Protein AF-A0A212F3S3-F1 (afdb_monomer_lite)

Structure (mmCIF, N/CA/C/O backbone):
data_AF-A0A212F3S3-F1
#
_entry.id   AF-A0A212F3S3-F1
#
loop_
_atom_site.group_PDB
_atom_site.id
_atom_site.type_symbol
_atom_site.label_atom_id
_atom_site.label_alt_id
_atom_site.label_comp_id
_atom_site.label_asym_id
_atom_site.label_entity_id
_atom_site.label_seq_id
_atom_site.pdbx_PDB_ins_code
_atom_site.Cartn_x
_atom_site.Cartn_y
_atom_site.Cartn_z
_atom_site.occupancy
_atom_site.B_iso_or_equiv
_atom_site.auth_seq_id
_atom_site.auth_comp_id
_atom_site.auth_asym_id
_atom_site.auth_atom_id
_atom_site.pdbx_PDB_model_num
ATOM 1 N N . GLY A 1 1 ? 7.597 -8.735 -29.054 1.00 65.06 1 GLY A N 1
ATOM 2 C CA . GLY A 1 1 ? 8.285 -9.912 -29.620 1.00 65.06 1 GLY A CA 1
ATOM 3 C C . GLY A 1 1 ? 7.732 -11.135 -28.931 1.00 65.06 1 GLY A C 1
ATOM 4 O O . GLY A 1 1 ? 7.622 -11.094 -27.718 1.00 65.06 1 GLY A O 1
ATOM 5 N N . TRP A 1 2 ? 7.330 -12.152 -29.689 1.00 73.81 2 TRP A N 1
ATOM 6 C CA . TRP A 1 2 ? 6.434 -13.236 -29.251 1.00 73.81 2 TRP A CA 1
ATOM 7 C C . TRP A 1 2 ? 7.039 -14.224 -28.222 1.00 73.81 2 TRP A C 1
ATOM 9 O O . TRP A 1 2 ? 6.313 -15.010 -27.635 1.00 73.81 2 TRP A O 1
ATOM 19 N N . PHE A 1 3 ? 8.336 -14.117 -27.907 1.00 80.94 3 PHE A N 1
ATOM 20 C CA . PHE A 1 3 ? 9.012 -14.924 -26.879 1.00 80.94 3 PHE A CA 1
ATOM 21 C C . PHE A 1 3 ? 9.936 -14.060 -26.008 1.00 80.94 3 PHE A C 1
ATOM 23 O O . PHE A 1 3 ? 11.158 -14.167 -26.089 1.00 80.94 3 PHE A O 1
ATOM 30 N N . ARG A 1 4 ? 9.377 -13.132 -25.224 1.00 85.38 4 ARG A N 1
ATOM 31 C CA . ARG A 1 4 ? 10.151 -12.367 -24.231 1.00 85.38 4 ARG A CA 1
ATOM 32 C C . ARG A 1 4 ? 9.731 -12.778 -22.828 1.00 85.38 4 ARG A C 1
ATOM 34 O O . ARG A 1 4 ? 8.542 -12.910 -22.572 1.00 85.38 4 ARG A O 1
ATOM 41 N N . SER A 1 5 ? 10.716 -12.984 -21.960 1.00 88.62 5 SER A N 1
ATOM 42 C CA . SER A 1 5 ? 10.497 -13.135 -20.525 1.00 88.62 5 SER A CA 1
ATOM 43 C C . SER A 1 5 ? 9.994 -11.824 -19.928 1.00 88.62 5 SER A C 1
ATOM 45 O O . SER A 1 5 ? 10.355 -10.748 -20.414 1.00 88.62 5 SER A O 1
ATOM 47 N N . ASP A 1 6 ? 9.217 -11.921 -18.855 1.00 91.69 6 ASP A N 1
ATOM 48 C CA . ASP A 1 6 ? 8.777 -10.753 -18.100 1.00 91.69 6 ASP A CA 1
ATOM 49 C C . ASP A 1 6 ? 9.975 -10.027 -17.476 1.00 91.69 6 ASP A C 1
ATOM 51 O O . ASP A 1 6 ? 10.933 -10.650 -17.006 1.00 91.69 6 ASP A O 1
ATOM 55 N N . THR A 1 7 ? 9.910 -8.695 -17.463 1.00 90.88 7 THR A N 1
ATOM 56 C CA . THR A 1 7 ? 10.931 -7.833 -16.859 1.00 90.88 7 THR A CA 1
ATOM 57 C C . THR A 1 7 ? 10.334 -7.113 -15.658 1.00 90.88 7 THR A C 1
ATOM 59 O O . THR A 1 7 ? 9.265 -6.510 -15.757 1.00 90.88 7 THR A O 1
ATOM 62 N N . LEU A 1 8 ? 11.040 -7.133 -14.527 1.00 92.12 8 LEU A N 1
ATOM 63 C CA . LEU A 1 8 ? 10.658 -6.359 -13.349 1.00 92.12 8 LEU A CA 1
ATOM 64 C C . LEU A 1 8 ? 10.813 -4.859 -13.637 1.00 92.12 8 LEU A C 1
ATOM 66 O O . LEU A 1 8 ? 11.920 -4.389 -13.880 1.00 92.12 8 LEU A O 1
ATOM 70 N N . VAL A 1 9 ? 9.708 -4.114 -13.579 1.00 92.31 9 VAL A N 1
ATOM 71 C CA . VAL A 1 9 ? 9.698 -2.650 -13.771 1.00 92.31 9 VAL A CA 1
ATOM 72 C C . VAL A 1 9 ? 10.155 -1.913 -12.506 1.00 92.31 9 VAL A C 1
ATOM 74 O O . VAL A 1 9 ? 10.780 -0.862 -12.582 1.00 92.31 9 VAL A O 1
ATOM 77 N N . GLY A 1 10 ? 9.861 -2.471 -11.333 1.00 93.88 10 GLY A N 1
ATOM 78 C CA . GLY A 1 10 ? 10.234 -1.920 -10.035 1.00 93.88 10 GLY A CA 1
ATOM 79 C C . GLY A 1 10 ? 9.475 -2.612 -8.909 1.00 93.88 10 GLY A C 1
ATOM 80 O O . GLY A 1 10 ? 8.601 -3.446 -9.148 1.00 93.88 10 GLY A O 1
ATOM 81 N N . SER A 1 11 ? 9.808 -2.269 -7.672 1.00 95.38 11 SER A N 1
ATOM 82 C CA . SER A 1 11 ? 9.144 -2.765 -6.472 1.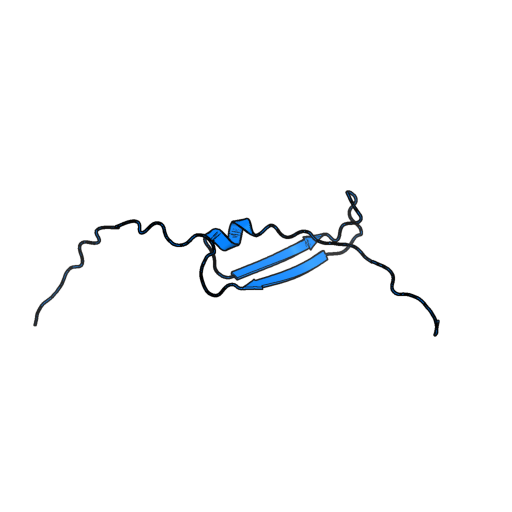00 95.38 11 SER A CA 1
ATOM 83 C C . SER A 1 11 ? 8.731 -1.617 -5.558 1.00 95.38 11 SER A C 1
ATOM 85 O O . SER A 1 11 ? 9.284 -0.519 -5.600 1.00 95.38 11 SER A O 1
ATOM 87 N N . VAL A 1 12 ? 7.726 -1.876 -4.727 1.00 95.88 12 VAL A N 1
ATOM 88 C CA . VAL A 1 12 ? 7.244 -0.958 -3.697 1.00 95.88 12 VAL A CA 1
ATOM 89 C C . VAL A 1 12 ? 7.224 -1.706 -2.375 1.00 95.88 12 VAL A C 1
ATOM 91 O O . VAL A 1 12 ? 6.801 -2.859 -2.316 1.00 95.88 12 VAL A O 1
ATOM 94 N N . SER A 1 13 ? 7.667 -1.043 -1.309 1.00 94.25 13 SER A N 1
ATOM 95 C CA . SER A 1 13 ? 7.567 -1.559 0.053 1.00 94.25 13 SER A CA 1
ATOM 96 C C . SER A 1 13 ? 6.603 -0.691 0.851 1.00 94.25 13 SER A C 1
ATOM 98 O O . SER A 1 13 ? 6.850 0.500 1.042 1.00 94.25 13 SER A O 1
ATOM 100 N N . VAL A 1 14 ? 5.501 -1.289 1.302 1.00 94.75 14 VAL A N 1
ATOM 101 C CA . VAL A 1 14 ? 4.463 -0.608 2.083 1.00 94.75 14 VAL A CA 1
ATOM 102 C C . VAL A 1 14 ? 4.602 -1.004 3.547 1.00 94.75 14 VAL A C 1
ATOM 104 O O . VAL A 1 14 ? 4.565 -2.186 3.889 1.00 94.75 14 VAL A O 1
ATOM 107 N N . LYS A 1 15 ? 4.763 -0.015 4.432 1.00 93.56 15 LYS A N 1
ATOM 108 C CA . LYS A 1 15 ? 4.803 -0.256 5.880 1.00 93.56 15 LYS A CA 1
ATOM 109 C C . LYS A 1 15 ? 3.394 -0.542 6.388 1.00 93.56 15 LYS A C 1
ATOM 111 O O . LYS A 1 15 ? 2.486 0.245 6.152 1.00 93.56 15 LYS A O 1
ATOM 116 N N . LEU A 1 16 ? 3.237 -1.632 7.137 1.00 92.00 16 LEU A N 1
ATOM 117 C CA . LEU A 1 16 ? 1.949 -2.039 7.708 1.00 92.00 16 LEU A CA 1
ATOM 118 C C . LEU A 1 16 ? 1.633 -1.373 9.054 1.00 92.00 16 LEU A C 1
ATOM 120 O O . LEU A 1 16 ? 0.502 -1.478 9.506 1.00 92.00 16 LEU A O 1
ATOM 124 N N . ALA A 1 17 ? 2.587 -0.652 9.658 1.00 90.88 17 ALA A N 1
ATOM 125 C CA . ALA A 1 17 ? 2.402 0.049 10.934 1.00 90.88 17 ALA A CA 1
ATOM 126 C C . ALA A 1 17 ? 1.130 0.926 10.999 1.00 90.88 17 ALA A C 1
ATOM 128 O O . ALA A 1 17 ? 0.454 0.898 12.019 1.00 90.88 17 ALA A O 1
ATOM 129 N N . PRO A 1 18 ? 0.699 1.644 9.939 1.00 90.25 18 PRO A N 1
ATOM 130 C CA . PRO A 1 18 ? -0.557 2.397 9.997 1.00 90.25 18 PRO A CA 1
ATOM 131 C C . PRO A 1 18 ? -1.799 1.521 10.234 1.00 90.25 18 PRO A C 1
ATOM 133 O O . PRO A 1 18 ? -2.765 1.977 10.838 1.00 90.25 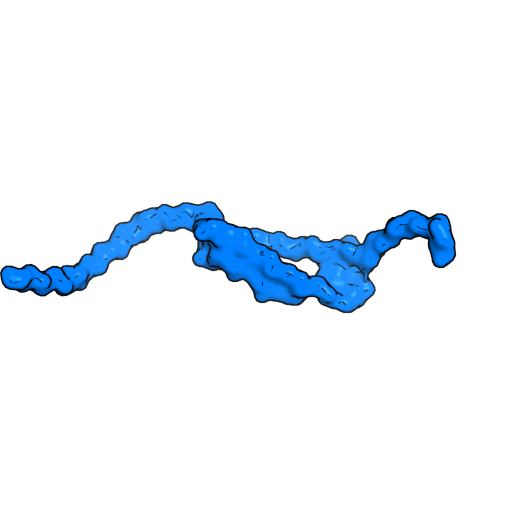18 PRO A O 1
ATOM 136 N N . LEU A 1 19 ? -1.784 0.252 9.808 1.00 90.50 19 LEU A N 1
ATOM 137 C CA . LEU A 1 19 ? -2.906 -0.675 10.004 1.00 90.50 19 LEU A CA 1
ATOM 138 C C . LEU A 1 19 ? -3.085 -1.109 11.467 1.00 90.50 19 LEU A C 1
ATOM 140 O O . LEU A 1 19 ? -4.029 -1.827 11.796 1.00 90.50 19 LEU A O 1
ATOM 144 N N . GLU A 1 20 ? -2.188 -0.686 12.354 1.00 88.50 20 GLU A N 1
ATOM 145 C CA . GLU A 1 20 ? -2.332 -0.856 13.794 1.00 88.50 20 GLU A CA 1
ATOM 146 C C . GLU A 1 20 ? -3.502 -0.050 14.362 1.00 88.50 20 GLU A C 1
ATOM 148 O O . GLU A 1 20 ? -4.160 -0.528 15.279 1.00 88.50 20 GLU A O 1
ATOM 153 N N . SER A 1 21 ? -3.791 1.132 13.806 1.00 84.62 21 SER A N 1
ATOM 154 C CA . SER A 1 21 ? -4.857 2.026 14.282 1.00 84.62 21 SER A CA 1
ATOM 155 C C . SER A 1 21 ? -6.006 2.192 13.286 1.00 84.62 21 SER A C 1
ATOM 157 O O . SER A 1 21 ? -7.143 2.427 13.700 1.00 84.62 21 SER A O 1
ATOM 159 N N . VAL A 1 22 ? -5.746 2.043 11.982 1.00 87.06 22 VAL A N 1
ATOM 160 C CA . VAL A 1 22 ? -6.762 2.179 10.927 1.00 87.06 22 VAL A CA 1
ATOM 161 C C . VAL A 1 22 ? -6.997 0.870 10.176 1.00 87.06 22 VAL A C 1
ATOM 163 O O . VAL A 1 22 ? -6.122 0.024 10.049 1.00 87.06 22 VAL A O 1
ATOM 166 N N . THR A 1 23 ? -8.199 0.689 9.631 1.00 89.38 23 THR A N 1
ATOM 167 C CA . THR A 1 23 ? -8.585 -0.549 8.924 1.00 89.38 23 THR A CA 1
ATOM 168 C C . THR A 1 23 ? -8.333 -0.503 7.422 1.00 89.38 23 THR A C 1
ATOM 170 O O . THR A 1 23 ? -8.417 -1.525 6.739 1.00 89.38 23 THR A O 1
ATOM 173 N N . THR A 1 24 ? -8.057 0.681 6.878 1.00 92.25 24 THR A N 1
ATOM 174 C CA . THR A 1 24 ? -7.819 0.891 5.451 1.00 92.25 24 THR A CA 1
ATOM 175 C C . THR A 1 24 ? -6.643 1.836 5.270 1.00 92.25 24 THR A C 1
ATOM 177 O O . THR A 1 24 ? -6.627 2.917 5.851 1.00 92.25 24 THR A O 1
ATOM 180 N N . LEU A 1 25 ? -5.694 1.437 4.430 1.00 93.81 25 LEU A N 1
ATOM 181 C CA . LEU A 1 25 ? -4.591 2.268 3.966 1.00 93.81 25 LEU A CA 1
ATOM 182 C C . LEU A 1 25 ? -4.687 2.376 2.443 1.00 93.81 25 LEU A C 1
ATOM 184 O O . LEU A 1 25 ? -4.829 1.362 1.761 1.00 93.81 25 LEU A O 1
ATOM 188 N N . HIS A 1 26 ? -4.673 3.597 1.919 1.00 96.38 26 HIS A N 1
ATOM 189 C CA . HIS A 1 26 ? -4.756 3.867 0.489 1.00 96.38 26 HIS A CA 1
ATOM 190 C C . HIS A 1 26 ? -3.811 5.007 0.141 1.00 96.38 26 HIS A C 1
ATOM 192 O O . HIS A 1 26 ? -4.021 6.121 0.614 1.00 96.38 26 HIS A O 1
ATOM 198 N N . ASP A 1 27 ? -2.764 4.709 -0.621 1.00 94.94 27 ASP A N 1
ATOM 199 C CA . ASP A 1 27 ? -1.718 5.682 -0.925 1.00 94.94 27 ASP A CA 1
ATOM 200 C C . ASP A 1 27 ? -0.964 5.312 -2.212 1.00 94.94 27 ASP A C 1
ATOM 202 O O . ASP A 1 27 ? -1.044 4.175 -2.690 1.00 94.94 27 ASP A O 1
ATOM 206 N N . SER A 1 28 ? -0.225 6.272 -2.763 1.00 95.81 28 SER A N 1
ATOM 207 C CA . SER A 1 28 ? 0.598 6.121 -3.960 1.00 95.81 28 SER A CA 1
ATOM 208 C C . SER A 1 28 ? 2.081 6.154 -3.608 1.00 95.81 28 SER A C 1
ATOM 210 O O . SER A 1 28 ? 2.599 7.147 -3.100 1.00 95.81 28 SER A O 1
ATOM 212 N N . TYR A 1 29 ? 2.795 5.088 -3.961 1.00 95.06 29 TYR A N 1
ATOM 213 C CA . TYR A 1 29 ? 4.211 4.921 -3.648 1.00 95.06 29 TYR A CA 1
ATOM 214 C C . TYR A 1 29 ? 5.081 5.002 -4.904 1.00 95.06 29 TYR A C 1
ATOM 216 O O . TYR A 1 29 ? 4.699 4.462 -5.943 1.00 95.06 29 TYR A O 1
ATOM 224 N N . PRO A 1 30 ? 6.270 5.624 -4.842 1.00 94.88 30 PRO A N 1
ATOM 225 C CA . PRO A 1 30 ? 7.198 5.622 -5.965 1.00 94.88 30 PRO A CA 1
ATOM 226 C C . PRO A 1 30 ? 7.726 4.207 -6.226 1.00 94.88 30 PRO A C 1
ATOM 228 O O . PRO A 1 30 ? 8.085 3.490 -5.289 1.00 94.88 30 PRO A O 1
ATOM 231 N N . LEU A 1 31 ? 7.804 3.815 -7.500 1.00 96.25 31 LEU A N 1
ATOM 232 C CA . LEU A 1 31 ? 8.457 2.566 -7.894 1.00 96.25 31 LEU A CA 1
ATOM 233 C C . LEU A 1 31 ? 9.963 2.663 -7.640 1.00 96.25 31 LEU A C 1
ATOM 235 O O . LEU A 1 31 ? 10.601 3.660 -7.987 1.00 96.25 31 LEU A O 1
ATOM 239 N N . MET A 1 32 ? 10.535 1.609 -7.063 1.00 96.06 32 MET A N 1
ATOM 240 C CA . MET A 1 32 ? 11.945 1.545 -6.691 1.00 96.06 32 MET A CA 1
ATOM 241 C C . MET A 1 32 ? 12.660 0.400 -7.412 1.00 96.06 32 MET A C 1
ATOM 243 O O . MET A 1 32 ? 12.127 -0.694 -7.572 1.00 96.06 32 MET A O 1
ATOM 247 N N . GLU A 1 33 ? 13.912 0.630 -7.785 1.00 93.31 33 GLU A N 1
ATOM 248 C CA . GLU A 1 33 ? 14.869 -0.375 -8.236 1.00 93.31 33 GLU A CA 1
ATOM 249 C C . GLU A 1 33 ? 16.006 -0.443 -7.202 1.00 93.31 33 GLU A C 1
ATOM 251 O O . GLU A 1 33 ? 16.977 0.328 -7.209 1.00 93.31 33 GLU A O 1
ATOM 256 N N . GLY A 1 34 ? 15.833 -1.320 -6.211 1.00 89.44 34 GLY A N 1
ATOM 257 C CA . GLY A 1 34 ? 16.702 -1.370 -5.037 1.00 89.44 34 GLY A CA 1
ATOM 258 C C . GLY A 1 34 ? 16.596 -0.086 -4.209 1.00 89.44 34 GLY A C 1
ATOM 259 O O . GLY A 1 34 ? 15.611 0.126 -3.510 1.00 89.44 34 GLY A O 1
ATOM 260 N N . ARG A 1 35 ? 17.626 0.770 -4.265 1.00 90.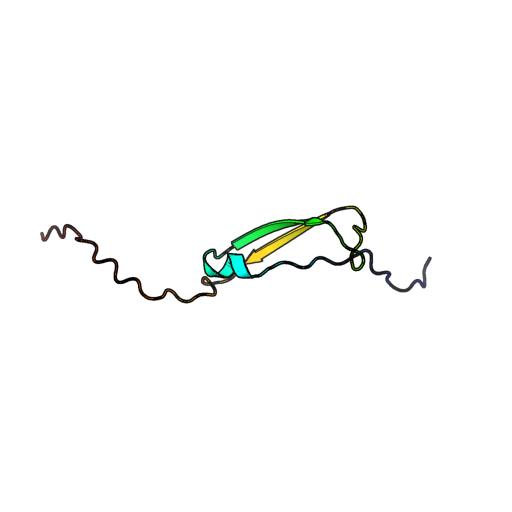19 35 ARG A N 1
ATOM 261 C CA . ARG A 1 35 ? 17.656 2.071 -3.561 1.00 90.19 35 ARG A CA 1
ATOM 262 C C . ARG A 1 35 ? 17.353 3.268 -4.466 1.00 90.19 35 ARG A C 1
ATOM 264 O O . ARG A 1 35 ? 17.254 4.382 -3.960 1.00 90.19 35 ARG A O 1
ATOM 271 N N . ARG A 1 36 ? 17.252 3.069 -5.783 1.00 92.69 36 ARG A N 1
ATOM 272 C CA . ARG A 1 36 ? 17.020 4.147 -6.756 1.00 92.69 36 ARG A CA 1
ATOM 273 C C . ARG A 1 36 ? 15.541 4.198 -7.151 1.00 92.69 36 ARG A C 1
ATOM 275 O O . ARG A 1 36 ? 14.929 3.139 -7.233 1.00 92.69 36 ARG A O 1
ATOM 282 N N . PRO A 1 37 ? 14.957 5.380 -7.401 1.00 92.31 37 PRO A N 1
ATOM 283 C CA . PRO A 1 37 ? 13.620 5.463 -7.979 1.00 92.31 37 PRO A CA 1
ATOM 284 C C . PRO A 1 37 ? 13.649 4.962 -9.432 1.00 92.31 37 PRO A C 1
ATOM 286 O O . PRO A 1 37 ? 14.493 5.397 -10.213 1.00 92.31 37 PRO A O 1
ATOM 289 N N . ALA A 1 38 ? 12.729 4.063 -9.788 1.00 92.75 38 ALA A N 1
ATOM 290 C CA . ALA A 1 38 ? 12.573 3.515 -11.142 1.00 92.75 38 ALA A CA 1
ATOM 291 C C . ALA A 1 38 ? 11.720 4.419 -12.057 1.00 92.75 38 ALA A C 1
ATOM 293 O O . ALA A 1 38 ? 11.675 4.228 -13.269 1.00 92.75 38 ALA A O 1
ATOM 294 N N . GLY A 1 39 ? 11.068 5.431 -11.473 1.00 91.69 39 GLY A N 1
ATOM 295 C CA . GLY A 1 39 ? 10.135 6.316 -12.166 1.00 91.69 39 GLY A CA 1
ATOM 296 C C . GLY A 1 39 ? 8.708 5.765 -12.170 1.00 91.69 39 GLY A C 1
ATOM 297 O O . GLY A 1 39 ? 8.482 4.559 -12.196 1.00 91.69 39 GLY A O 1
ATOM 298 N N . GLY A 1 40 ? 7.731 6.672 -12.118 1.00 94.12 40 GLY A N 1
ATOM 299 C CA . GLY A 1 40 ? 6.322 6.321 -11.930 1.00 94.12 40 GLY A CA 1
ATOM 300 C C . GLY A 1 40 ? 5.960 5.998 -10.476 1.00 94.12 40 GLY A C 1
ATOM 301 O O . GLY A 1 40 ? 6.807 6.001 -9.575 1.00 94.12 40 GLY A O 1
ATOM 302 N N . SER A 1 41 ? 4.675 5.743 -10.246 1.00 95.00 41 SER A N 1
ATOM 303 C CA . SER A 1 41 ? 4.131 5.399 -8.935 1.00 95.00 41 SER A CA 1
ATOM 304 C C . SER A 1 41 ? 3.100 4.277 -9.029 1.00 95.00 41 SER A C 1
ATOM 306 O O . SER A 1 41 ? 2.517 4.033 -10.086 1.00 95.00 41 SER A O 1
ATOM 308 N N . LEU A 1 42 ? 2.900 3.584 -7.913 1.00 95.88 42 LEU A N 1
ATOM 309 C CA . LEU A 1 42 ? 1.912 2.531 -7.749 1.00 95.88 42 LEU A CA 1
ATOM 310 C C . LEU A 1 42 ? 0.950 2.923 -6.626 1.00 95.88 42 LEU A C 1
ATOM 312 O O . LEU A 1 42 ? 1.363 3.073 -5.475 1.00 95.88 42 LEU A O 1
ATOM 316 N N . GLU A 1 43 ? -0.326 3.063 -6.969 1.00 97.06 43 GLU A N 1
ATOM 317 C CA . GLU A 1 43 ? -1.408 3.247 -6.004 1.00 97.06 43 GLU A CA 1
ATOM 318 C C . GLU A 1 43 ? -1.799 1.893 -5.404 1.00 97.06 43 GLU A C 1
ATOM 320 O O . GLU A 1 43 ? -2.053 0.922 -6.122 1.00 97.06 43 GLU A O 1
ATOM 325 N N . VAL A 1 44 ? -1.808 1.810 -4.075 1.00 96.38 44 VAL A N 1
ATOM 326 C CA . VAL A 1 44 ? -2.051 0.568 -3.338 1.00 96.38 44 VAL A CA 1
ATOM 327 C C . VAL A 1 44 ? -3.124 0.796 -2.285 1.00 96.38 44 VAL A C 1
ATOM 329 O O . VAL A 1 44 ? -3.014 1.693 -1.451 1.00 96.38 44 VAL A O 1
ATOM 332 N N . LYS A 1 45 ? -4.141 -0.076 -2.282 1.00 96.31 45 LYS A N 1
ATOM 333 C CA . LYS A 1 45 ? -5.191 -0.123 -1.259 1.00 96.31 45 LYS A CA 1
ATOM 334 C C . LYS A 1 45 ? -5.103 -1.406 -0.442 1.00 96.31 45 LYS A C 1
ATOM 336 O O . LYS A 1 45 ? -5.343 -2.495 -0.957 1.00 96.31 45 LYS A O 1
ATOM 341 N N . LEU A 1 46 ? -4.831 -1.268 0.849 1.00 94.44 46 LEU A N 1
ATOM 342 C CA . LEU A 1 46 ? -4.784 -2.352 1.825 1.00 94.44 46 LEU A CA 1
ATOM 343 C C . LEU A 1 46 ? -5.961 -2.228 2.790 1.00 94.44 46 LEU A C 1
ATOM 345 O O . LEU A 1 46 ? -6.288 -1.136 3.254 1.00 94.44 46 LEU A O 1
ATOM 349 N N . ARG A 1 47 ? -6.619 -3.353 3.081 1.00 94.50 47 ARG A N 1
ATOM 350 C CA . ARG A 1 47 ? -7.784 -3.411 3.971 1.00 94.50 47 ARG A CA 1
ATOM 351 C C . ARG A 1 47 ? -7.663 -4.595 4.915 1.00 94.50 47 ARG A C 1
ATOM 353 O O . ARG A 1 47 ? -7.403 -5.711 4.472 1.00 94.50 47 ARG A O 1
ATOM 360 N N . VAL A 1 48 ? -7.916 -4.347 6.192 1.00 91.75 48 VAL A N 1
ATOM 361 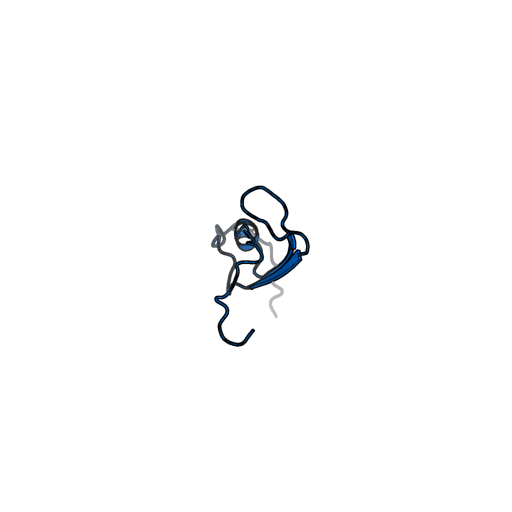C CA . VAL A 1 48 ? -7.965 -5.360 7.253 1.00 91.75 48 VAL A CA 1
ATOM 362 C C . VAL A 1 48 ? -9.323 -5.306 7.949 1.00 91.75 48 VAL A C 1
ATOM 364 O O . VAL A 1 48 ? -9.976 -4.264 7.979 1.00 91.75 48 VAL A O 1
ATOM 367 N N . ARG A 1 49 ? -9.787 -6.444 8.479 1.00 89.81 49 ARG A N 1
ATOM 368 C CA . ARG A 1 49 ? -11.112 -6.545 9.121 1.00 89.81 49 ARG A CA 1
ATOM 369 C C . ARG A 1 49 ? -11.189 -5.734 10.417 1.00 89.81 49 ARG A C 1
ATOM 371 O O . ARG A 1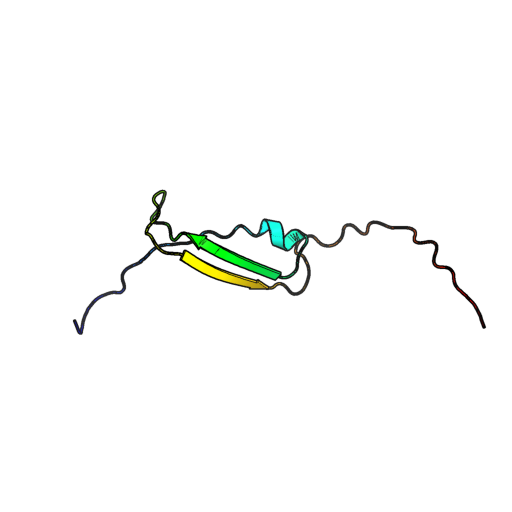 49 ? -12.212 -5.120 10.695 1.00 89.81 49 ARG A O 1
ATOM 378 N N . THR A 1 50 ? -10.113 -5.752 11.189 1.00 86.12 50 THR A N 1
ATOM 379 C CA . THR A 1 50 ? -9.929 -5.009 12.438 1.00 86.12 50 THR A CA 1
ATOM 380 C C . THR A 1 50 ? -8.502 -4.465 12.464 1.00 86.12 50 THR A C 1
ATOM 382 O O . THR A 1 50 ? -7.643 -5.055 11.800 1.00 86.12 50 THR A O 1
ATOM 385 N N . PRO A 1 51 ? -8.229 -3.374 13.201 1.00 84.75 51 PRO A N 1
ATOM 386 C CA . PRO A 1 51 ? -6.863 -2.897 13.390 1.00 84.75 51 PRO A CA 1
ATOM 387 C C . PRO A 1 51 ? -5.962 -4.006 13.955 1.00 84.75 51 PRO A C 1
ATOM 389 O O . PRO A 1 51 ? -6.429 -4.871 14.704 1.00 84.75 51 PRO A O 1
ATOM 392 N N . LEU A 1 52 ? -4.694 -4.021 13.536 1.00 84.50 52 LEU A N 1
ATOM 393 C CA . LEU A 1 52 ? -3.749 -5.101 13.847 1.00 84.50 52 LEU A CA 1
ATOM 394 C C . LEU A 1 52 ? -3.316 -5.100 15.313 1.00 84.50 52 LEU A C 1
ATOM 396 O O . LEU A 1 52 ? -3.124 -6.167 15.897 1.00 84.50 52 LEU A O 1
ATOM 400 N N . LEU A 1 53 ? -3.201 -3.917 15.914 1.00 81.81 53 LEU A N 1
ATOM 401 C CA . LEU A 1 53 ? -3.132 -3.805 17.358 1.00 81.81 53 LEU A CA 1
ATOM 402 C C . LEU A 1 53 ? -4.561 -3.988 17.868 1.00 81.81 53 LEU A C 1
ATOM 404 O O . LEU A 1 53 ? -5.422 -3.124 17.697 1.00 81.81 53 LEU A O 1
ATOM 408 N N . GLN A 1 54 ? -4.820 -5.155 18.468 1.00 62.09 54 GLN A N 1
ATOM 409 C CA . GLN A 1 54 ? -5.987 -5.316 19.326 1.00 62.09 54 GLN A CA 1
ATOM 410 C C . GLN A 1 54 ? -5.989 -4.144 20.297 1.00 62.09 54 GLN A C 1
ATOM 412 O O . GLN A 1 54 ? -4.948 -3.835 20.880 1.00 62.09 54 GLN A O 1
ATOM 417 N N . GLN A 1 55 ? -7.147 -3.500 20.442 1.00 57.03 55 GLN A N 1
ATOM 418 C CA . GLN A 1 55 ? -7.368 -2.528 21.497 1.00 57.03 55 GLN A CA 1
ATOM 419 C C . GLN A 1 55 ? -6.802 -3.137 22.784 1.00 57.03 55 GLN A C 1
ATOM 421 O O . GLN A 1 55 ? -7.354 -4.100 23.318 1.00 57.03 55 GLN A O 1
ATOM 426 N N . GLN A 1 56 ? -5.700 -2.575 23.295 1.00 53.53 56 GLN A N 1
ATOM 427 C CA . GLN A 1 56 ? -5.606 -2.445 24.738 1.00 53.53 56 GLN A CA 1
ATOM 428 C C . GLN A 1 56 ? -6.954 -1.840 25.093 1.00 53.53 56 GLN A C 1
ATOM 430 O O . GLN A 1 56 ? -7.289 -0.778 24.571 1.00 53.53 56 GLN A O 1
ATOM 435 N N . PHE A 1 57 ? -7.793 -2.600 25.793 1.00 54.44 57 PHE A N 1
ATOM 436 C CA . PHE A 1 57 ? -9.043 -2.087 26.314 1.00 54.44 57 PHE A CA 1
ATOM 437 C C . PHE A 1 57 ? -8.657 -0.890 27.186 1.00 54.44 57 PHE A C 1
ATOM 439 O O . PHE A 1 57 ? -8.382 -1.042 28.375 1.00 54.44 57 PHE A O 1
ATOM 446 N N . GLU A 1 58 ? -8.576 0.304 26.602 1.00 53.12 58 GLU A N 1
ATOM 447 C CA . GLU A 1 58 ? -8.672 1.521 27.369 1.00 53.12 58 GLU A CA 1
ATOM 448 C C . GLU A 1 58 ? -10.082 1.456 27.929 1.00 53.12 58 GLU A C 1
ATOM 450 O O . GLU A 1 58 ? -11.073 1.636 27.221 1.00 53.12 58 GLU A O 1
ATOM 455 N N . HIS A 1 59 ? -10.171 1.089 29.205 1.00 53.28 59 HIS A N 1
ATOM 456 C CA . HIS A 1 59 ? -11.350 1.311 30.020 1.00 53.28 59 HIS A CA 1
ATOM 457 C C . HIS A 1 59 ? -11.569 2.828 30.081 1.00 53.28 59 HIS A C 1
ATOM 459 O O . HIS A 1 59 ? -11.277 3.485 31.079 1.00 53.28 59 HIS A O 1
ATOM 465 N N . THR A 1 60 ? -12.052 3.425 28.995 1.00 56.66 60 THR A N 1
ATOM 466 C CA . THR A 1 60 ? -12.584 4.773 29.042 1.00 56.66 60 THR A CA 1
ATOM 467 C C . THR A 1 60 ? -13.896 4.656 29.802 1.00 56.66 60 THR A C 1
ATOM 469 O O . THR A 1 60 ? -14.908 4.197 29.274 1.00 56.66 60 THR A O 1
ATOM 472 N N . THR A 1 61 ? -13.873 5.019 31.082 1.00 59.84 61 THR A N 1
ATOM 473 C CA . THR A 1 61 ? -15.074 5.128 31.914 1.00 59.84 61 THR A CA 1
ATOM 474 C C . THR A 1 61 ? -15.911 6.297 31.399 1.00 59.84 61 THR A C 1
ATOM 476 O O . THR A 1 61 ? -15.818 7.424 31.883 1.00 59.84 61 THR A O 1
ATOM 479 N N . VAL A 1 62 ? -16.700 6.060 30.355 1.00 64.25 62 VAL A N 1
ATOM 480 C CA . VAL A 1 62 ? -17.675 7.035 29.872 1.00 64.25 62 VAL A CA 1
ATOM 481 C C . VAL A 1 62 ? -18.823 7.069 30.879 1.00 64.25 62 VAL A C 1
ATOM 483 O O . VAL A 1 62 ? -19.470 6.052 31.130 1.00 64.25 62 VAL A O 1
ATOM 486 N N . ARG A 1 63 ? -19.077 8.236 31.485 1.00 68.44 63 ARG A N 1
ATOM 487 C CA . ARG A 1 63 ? -20.313 8.481 32.243 1.00 68.44 63 ARG A CA 1
ATOM 488 C C . ARG A 1 63 ? -21.454 8.624 31.246 1.00 68.44 63 ARG A C 1
ATOM 490 O O . ARG A 1 63 ? -21.817 9.732 30.862 1.00 68.44 63 ARG A O 1
ATOM 497 N N . TRP A 1 64 ? -21.978 7.494 30.793 1.00 78.44 64 TRP A N 1
ATOM 498 C CA . TRP A 1 64 ? -23.205 7.476 30.016 1.00 78.44 64 TRP A CA 1
ATOM 499 C C . TRP A 1 64 ? -24.336 7.998 30.902 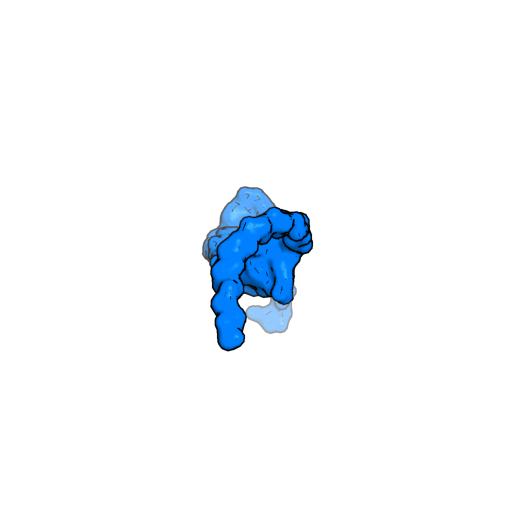1.00 78.44 64 TRP A C 1
ATOM 501 O O . TRP A 1 64 ? -24.591 7.455 31.976 1.00 78.44 64 TRP A O 1
ATOM 511 N N . LEU A 1 65 ? -24.986 9.081 30.475 1.00 80.56 65 LEU A N 1
ATOM 512 C CA . LEU A 1 65 ? -26.273 9.471 31.033 1.00 80.56 65 LEU A CA 1
ATOM 513 C C . LEU A 1 65 ? -27.281 8.412 30.580 1.00 80.56 65 LEU A C 1
ATOM 515 O O . LEU A 1 65 ? -27.699 8.409 29.424 1.00 80.56 65 LEU A O 1
ATOM 519 N N . ILE A 1 66 ? -27.610 7.486 31.473 1.00 79.94 66 ILE A N 1
ATOM 520 C CA . ILE A 1 66 ? -28.675 6.509 31.262 1.00 79.94 66 ILE A CA 1
ATOM 521 C C . ILE A 1 66 ? -29.970 7.188 31.708 1.00 79.94 66 ILE A C 1
ATOM 523 O O . ILE A 1 66 ? -30.074 7.625 32.852 1.00 79.94 66 ILE A O 1
ATOM 527 N N . ILE A 1 67 ? -30.917 7.343 30.785 1.00 83.00 67 ILE A N 1
ATOM 528 C CA . ILE A 1 67 ? -32.267 7.823 31.085 1.00 83.00 67 ILE A CA 1
ATOM 529 C C . ILE A 1 67 ? -33.155 6.577 31.108 1.00 83.00 67 ILE A C 1
ATOM 531 O O . ILE A 1 67 ? -33.424 6.011 30.049 1.00 83.00 67 ILE A O 1
ATOM 535 N N . ASP A 1 68 ? -33.544 6.128 32.302 1.00 74.00 68 ASP A N 1
ATOM 536 C CA . ASP A 1 68 ? -34.499 5.025 32.472 1.00 74.00 68 ASP A CA 1
ATOM 537 C C . ASP A 1 68 ? -35.944 5.522 32.226 1.00 74.00 68 ASP A C 1
ATOM 539 O O . ASP A 1 68 ? -36.234 6.682 32.545 1.00 74.00 68 ASP A O 1
ATOM 543 N N . PRO A 1 69 ? -36.830 4.697 31.625 1.00 69.19 69 PRO A N 1
ATOM 544 C CA . PRO A 1 69 ? -38.225 5.055 31.348 1.00 69.19 69 PRO A CA 1
ATOM 545 C C . PRO A 1 69 ? -39.115 5.133 32.595 1.00 69.19 69 PRO A C 1
ATOM 547 O O . PRO A 1 69 ? -38.875 4.377 33.565 1.00 69.19 69 PRO A O 1
#

Organism: NCBI:txid278856

Sequence (69 aa):
GWFRSDTLVGSVSVKLAPLESVTTLHDSYPLMEGRRPAGGSLEVKLRVRTPLLQQQFEHTTVRWLIIDP

pLDDT: mean 85.07, std 12.94, range [53.12, 97.06]

InterPro domains:
  IPR039725 Coiled-coil and C2 domain-containing protein 1 [PTHR13076] (1-69)

Radius of gyration: 21.74 Å; chains: 1; bounding box: 56×24×62 Å

Foldseek 3Di:
DVDDDDDDLADDDDDCVVLQQDFKDWDKAFGDDVPHGSDDIDIDIDGDPHRPNDPPPPPPVDPDPDDDD

Secondary structure (DSSP, 8-state):
--S-------B-----GGGGT-SEEEEEEEEEETTEEEEEEEEEEEE-SS-SS----------------